Protein AF-A0A2D6X6E4-F1 (afdb_monomer)

Radius of gyration: 26.8 Å; Cα contacts (8 Å, |Δi|>4): 78; chains: 1; bounding box: 65×18×73 Å

Nearest PDB structures (foldseek):
  7n6g-assembly1_3I  TM=7.841E-01  e=9.456E-01  Chlamydomonas reinhardtii
  8i7o-assembly1_B8  TM=6.476E-01  e=1.002E+00  Mus musculus
  3ja6-assembly1_I  TM=7.379E-01  e=6.339E+00  Escherichia coli
  4mh6-assembly1_A  TM=4.428E-01  e=1.416E+00  Vibrio parahaemolyticus RIMD 2210633
  3zx6-assembly1_A  TM=4.070E-01  e=3.997E+00  Archaeoglobus fulgidus DSM 4304

Sequence (126 aa):
MFNKWRKRRHFKQSHFNVTRKLWDLEFLRSKHRSMREGIRVEYDRLKERVDAAQLRLEAENKKDKQDKKVIENLDNLVKRHGDDLTQMEKQMKSIDETIQAKEGIDEKMEGLRTVLELIKEHIKKL

pLDDT: mean 91.33, std 6.42, range [53.44, 97.62]

Structure (mmCIF, N/CA/C/O backbone):
data_AF-A0A2D6X6E4-F1
#
_entry.id   AF-A0A2D6X6E4-F1
#
loop_
_atom_site.group_PDB
_atom_site.id
_atom_site.type_symbol
_atom_site.label_atom_id
_atom_site.label_alt_id
_atom_site.label_comp_id
_atom_site.label_asym_id
_atom_site.label_entity_id
_atom_site.label_seq_id
_atom_site.pdbx_PDB_ins_code
_atom_site.Cartn_x
_atom_site.Cartn_y
_atom_site.Cartn_z
_atom_site.occupancy
_atom_site.B_iso_or_equiv
_atom_site.auth_seq_id
_atom_site.auth_comp_id
_atom_site.auth_asym_id
_atom_site.auth_atom_id
_atom_site.pdbx_PDB_model_num
ATOM 1 N N . MET A 1 1 ? 36.436 2.051 -35.964 1.00 53.44 1 MET A N 1
ATOM 2 C CA . MET A 1 1 ? 35.009 2.455 -36.012 1.00 53.44 1 MET A CA 1
ATOM 3 C C . MET A 1 1 ? 34.126 1.239 -35.759 1.00 53.44 1 MET A C 1
ATOM 5 O O . MET A 1 1 ? 34.281 0.244 -36.454 1.00 53.44 1 MET A O 1
ATOM 9 N N . PHE A 1 2 ? 33.210 1.278 -34.787 1.00 58.47 2 PHE A N 1
ATOM 10 C CA . PHE A 1 2 ? 32.206 0.213 -34.657 1.00 58.47 2 PHE A CA 1
ATOM 11 C C . PHE A 1 2 ? 31.306 0.187 -35.899 1.00 58.47 2 PHE A C 1
ATOM 13 O O . PHE A 1 2 ? 30.707 1.206 -36.242 1.00 58.47 2 PHE A O 1
ATOM 20 N N . ASN A 1 3 ? 31.205 -0.979 -36.542 1.00 82.06 3 ASN A N 1
ATOM 21 C CA . ASN A 1 3 ? 30.343 -1.211 -37.700 1.00 82.06 3 ASN A CA 1
ATOM 22 C C . ASN A 1 3 ? 28.882 -0.853 -37.342 1.00 82.06 3 ASN A C 1
ATOM 24 O O . ASN A 1 3 ? 28.386 -1.302 -36.302 1.00 82.06 3 ASN A O 1
ATOM 28 N N . LYS A 1 4 ? 28.203 -0.032 -38.162 1.00 82.75 4 LYS A N 1
ATOM 29 C CA . LYS A 1 4 ? 26.847 0.506 -37.899 1.00 82.75 4 LYS A CA 1
ATOM 30 C C . LYS A 1 4 ? 25.859 -0.585 -37.472 1.00 82.75 4 LYS A C 1
ATOM 32 O O . LYS A 1 4 ? 25.078 -0.393 -36.541 1.00 82.75 4 LYS A O 1
ATOM 37 N N . TRP A 1 5 ? 25.971 -1.770 -38.072 1.00 85.12 5 TRP A N 1
ATOM 38 C CA . TRP A 1 5 ? 25.162 -2.939 -37.727 1.00 85.12 5 TRP A CA 1
ATOM 39 C C . TRP A 1 5 ? 25.328 -3.391 -36.266 1.00 85.12 5 TRP A C 1
ATOM 41 O O . TRP A 1 5 ? 24.338 -3.650 -35.581 1.00 85.12 5 TRP A O 1
ATOM 51 N N . ARG A 1 6 ? 26.567 -3.423 -35.749 1.00 86.94 6 ARG A N 1
ATOM 52 C CA . ARG A 1 6 ? 26.843 -3.788 -34.348 1.00 86.94 6 ARG A CA 1
ATOM 53 C C . ARG A 1 6 ? 26.237 -2.770 -33.379 1.00 86.94 6 ARG A C 1
ATOM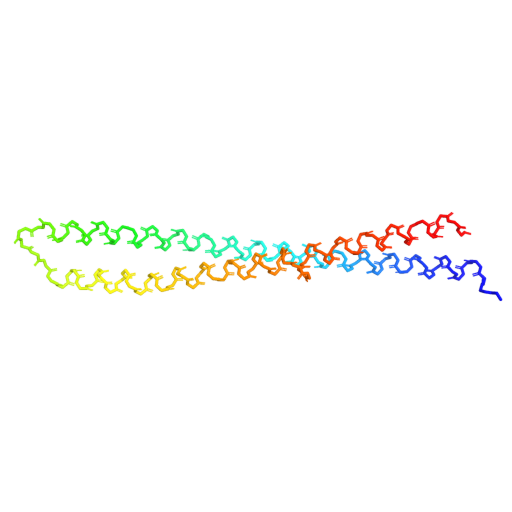 55 O O . ARG A 1 6 ? 25.639 -3.177 -32.387 1.00 86.94 6 ARG A O 1
ATOM 62 N N . LYS A 1 7 ? 26.326 -1.469 -33.692 1.00 87.00 7 LYS A N 1
ATOM 63 C CA . LYS A 1 7 ? 25.697 -0.404 -32.887 1.00 87.00 7 LYS A CA 1
ATOM 64 C C . LYS A 1 7 ? 24.178 -0.558 -32.856 1.00 87.00 7 LYS A C 1
ATOM 66 O O . LYS A 1 7 ? 23.587 -0.587 -31.781 1.00 87.00 7 LYS A O 1
ATOM 71 N N . ARG A 1 8 ? 23.547 -0.741 -34.019 1.00 87.88 8 ARG A N 1
ATOM 72 C CA . ARG A 1 8 ? 22.094 -0.933 -34.117 1.00 87.88 8 ARG A CA 1
ATOM 73 C C . ARG A 1 8 ? 21.623 -2.173 -33.353 1.00 87.88 8 ARG A C 1
ATOM 75 O O . ARG A 1 8 ? 20.619 -2.104 -32.651 1.00 87.88 8 ARG A O 1
ATOM 82 N N . ARG A 1 9 ? 22.357 -3.290 -33.440 1.00 91.00 9 ARG A N 1
ATOM 83 C CA . ARG A 1 9 ? 22.072 -4.507 -32.661 1.00 91.00 9 ARG A CA 1
ATOM 84 C C . ARG A 1 9 ? 22.165 -4.254 -31.155 1.00 91.00 9 ARG A C 1
ATOM 86 O O . ARG A 1 9 ? 21.263 -4.667 -30.433 1.00 91.00 9 ARG A O 1
ATOM 93 N N . HIS A 1 10 ? 23.207 -3.559 -30.697 1.00 91.31 10 HIS A N 1
ATOM 94 C CA . HIS A 1 10 ? 23.368 -3.205 -29.286 1.00 91.31 10 HIS A CA 1
ATOM 95 C C . HIS A 1 10 ? 22.182 -2.377 -28.771 1.00 91.31 10 HIS A C 1
ATOM 97 O O . HIS A 1 10 ? 21.553 -2.769 -27.796 1.00 91.31 10 HIS A O 1
ATOM 103 N N . PHE A 1 11 ? 21.799 -1.302 -29.468 1.00 91.19 11 PHE A N 1
ATOM 104 C CA . PHE A 1 11 ? 20.666 -0.474 -29.042 1.00 91.19 11 PHE A CA 1
ATOM 105 C C . PHE A 1 11 ? 19.325 -1.216 -29.077 1.00 91.19 11 PHE A C 1
ATOM 107 O O . PHE A 1 11 ? 18.507 -1.017 -28.184 1.00 91.19 11 PHE A O 1
ATOM 114 N N . LYS A 1 12 ? 19.099 -2.111 -30.050 1.00 92.00 12 LYS A N 1
ATOM 115 C CA . LYS A 1 12 ? 17.912 -2.984 -30.051 1.00 92.00 12 LYS A CA 1
ATOM 116 C C . LYS A 1 12 ? 17.874 -3.899 -28.824 1.00 92.00 12 LYS A C 1
ATOM 118 O O . LYS A 1 12 ? 16.818 -4.042 -28.214 1.00 92.00 12 LYS A O 1
ATOM 123 N N . GLN A 1 13 ? 19.012 -4.482 -28.441 1.00 93.88 13 GLN A N 1
ATOM 124 C CA . GLN A 1 13 ? 19.104 -5.289 -27.223 1.00 93.88 13 GLN A CA 1
ATOM 125 C C . GLN A 1 13 ? 18.833 -4.442 -25.975 1.00 93.88 13 GLN A C 1
ATOM 127 O O . GLN A 1 13 ? 18.063 -4.853 -25.111 1.00 93.88 13 GLN A O 1
ATOM 132 N N . SER A 1 14 ? 19.414 -3.244 -25.893 1.00 93.06 14 SER A N 1
ATOM 133 C CA . SER A 1 14 ? 19.176 -2.315 -24.785 1.00 93.06 14 SER A CA 1
ATOM 134 C C . SER A 1 14 ? 17.706 -1.899 -24.696 1.00 93.06 14 SER A C 1
ATOM 136 O O . SER A 1 14 ? 17.146 -1.920 -23.605 1.00 93.06 14 SER A O 1
ATOM 138 N N . HIS A 1 15 ? 17.047 -1.617 -25.826 1.00 94.56 15 HIS A N 1
ATOM 139 C CA . HIS A 1 15 ? 15.608 -1.339 -25.876 1.00 94.56 15 HIS A CA 1
ATOM 140 C C . HIS A 1 15 ? 14.796 -2.499 -25.292 1.00 94.56 15 HIS A C 1
ATOM 142 O O . HIS A 1 15 ? 13.934 -2.284 -24.442 1.00 94.56 15 HIS A O 1
ATOM 148 N N . PHE A 1 16 ? 15.075 -3.731 -25.726 1.00 94.56 16 PHE A N 1
ATOM 149 C CA . PHE A 1 16 ? 14.396 -4.922 -25.214 1.00 94.56 16 PHE A CA 1
ATOM 150 C C . PHE A 1 16 ? 14.608 -5.093 -23.703 1.00 94.56 16 PHE A C 1
ATOM 152 O O . PHE A 1 16 ? 13.647 -5.296 -22.965 1.00 94.56 16 PHE A O 1
ATOM 159 N N . ASN A 1 17 ? 15.843 -4.922 -23.226 1.00 94.81 17 ASN A N 1
ATOM 160 C CA . ASN A 1 17 ? 16.170 -5.025 -21.804 1.00 94.81 17 ASN A CA 1
ATOM 161 C C . ASN A 1 17 ? 15.441 -3.965 -20.958 1.00 94.81 17 ASN A C 1
ATOM 163 O O . ASN A 1 17 ? 14.933 -4.285 -19.887 1.00 94.81 17 ASN A O 1
ATOM 167 N N . VAL A 1 18 ? 15.376 -2.715 -21.429 1.00 94.94 18 VAL A N 1
ATOM 168 C CA . VAL A 1 18 ? 14.656 -1.627 -20.742 1.00 94.94 18 VAL A CA 1
ATOM 169 C C . VAL A 1 18 ? 13.149 -1.881 -20.746 1.00 94.94 18 VAL A C 1
ATOM 171 O O . VAL A 1 18 ? 12.510 -1.722 -19.713 1.00 94.94 18 VAL A O 1
ATOM 174 N N . THR A 1 19 ? 12.596 -2.350 -21.868 1.00 94.50 19 THR A N 1
ATOM 175 C CA . THR A 1 19 ? 11.173 -2.723 -21.976 1.00 94.50 19 THR A CA 1
ATOM 176 C C . THR A 1 19 ? 10.813 -3.805 -20.958 1.00 94.50 19 THR A C 1
ATOM 178 O O . THR A 1 19 ? 9.828 -3.672 -20.243 1.00 94.50 19 THR A O 1
ATOM 181 N N . ARG A 1 20 ? 11.644 -4.848 -20.836 1.00 96.31 20 ARG A N 1
ATOM 182 C CA . ARG A 1 20 ? 11.425 -5.923 -19.863 1.00 96.31 20 ARG A CA 1
ATOM 183 C C . ARG A 1 20 ? 11.427 -5.404 -18.424 1.00 96.31 20 ARG A C 1
ATOM 185 O O . ARG A 1 20 ? 10.526 -5.737 -17.668 1.00 96.31 20 ARG A O 1
ATOM 192 N N . LYS A 1 21 ? 12.384 -4.539 -18.070 1.00 95.38 21 LYS A N 1
ATOM 193 C CA . LYS A 1 21 ? 12.417 -3.901 -16.743 1.00 95.38 21 LYS A CA 1
ATOM 194 C C . LYS A 1 21 ? 11.167 -3.064 -16.467 1.00 95.38 21 LYS A C 1
ATOM 196 O O . LYS A 1 21 ? 10.691 -3.052 -15.338 1.00 95.38 21 LYS A O 1
ATOM 201 N N . LEU A 1 22 ? 10.640 -2.371 -17.480 1.00 95.38 22 LEU A N 1
ATOM 202 C CA . LEU A 1 22 ? 9.393 -1.618 -17.352 1.00 95.38 22 LEU A CA 1
ATOM 203 C C . LEU A 1 22 ? 8.221 -2.554 -17.021 1.00 95.38 22 LEU A C 1
ATOM 205 O O . LEU A 1 22 ? 7.475 -2.269 -16.092 1.00 95.38 22 LEU A O 1
ATOM 209 N N . TRP A 1 23 ? 8.104 -3.687 -17.719 1.00 96.56 23 TRP A N 1
ATOM 210 C CA . TRP A 1 23 ? 7.072 -4.692 -17.440 1.00 96.56 23 TRP A CA 1
ATOM 211 C C . TRP A 1 23 ? 7.192 -5.288 -16.038 1.00 96.56 23 TRP A C 1
ATOM 213 O O . TRP A 1 23 ? 6.182 -5.445 -15.354 1.00 96.56 23 TRP A O 1
ATOM 223 N N . ASP A 1 24 ? 8.414 -5.580 -15.586 1.00 95.62 24 ASP A N 1
ATOM 224 C CA . ASP A 1 24 ? 8.652 -6.091 -14.233 1.00 95.62 24 ASP A CA 1
ATOM 225 C C . ASP A 1 24 ? 8.172 -5.079 -13.171 1.00 95.62 24 ASP A C 1
ATOM 227 O O . ASP A 1 24 ? 7.515 -5.457 -12.199 1.00 95.62 24 ASP A O 1
ATOM 231 N N . LEU A 1 25 ? 8.432 -3.781 -13.377 1.00 95.44 25 LEU A N 1
ATOM 232 C CA . LEU A 1 25 ? 7.948 -2.716 -12.492 1.00 95.44 25 LEU A CA 1
ATOM 233 C C . LEU A 1 25 ? 6.427 -2.526 -12.564 1.00 95.44 25 LEU A C 1
ATOM 235 O O . LEU A 1 25 ? 5.792 -2.343 -11.527 1.00 95.44 25 LEU A O 1
ATOM 239 N N . GLU A 1 26 ? 5.824 -2.603 -13.751 1.00 94.94 26 GLU A N 1
A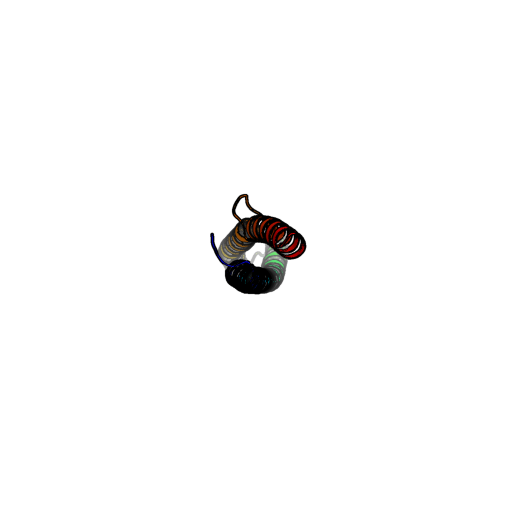TOM 240 C CA . GLU A 1 26 ? 4.366 -2.536 -13.923 1.00 94.94 26 GLU A CA 1
ATOM 241 C C . GLU A 1 26 ? 3.663 -3.681 -13.188 1.00 94.94 26 GLU A C 1
ATOM 243 O O . GLU A 1 26 ? 2.670 -3.465 -12.484 1.00 94.94 26 GLU A O 1
ATOM 248 N N . PHE A 1 27 ? 4.213 -4.891 -13.291 1.00 95.56 27 PHE A N 1
ATOM 249 C CA . PHE A 1 27 ? 3.737 -6.047 -12.546 1.00 95.56 27 PHE A CA 1
ATOM 250 C C . PHE A 1 27 ? 3.877 -5.839 -11.035 1.00 95.56 27 PHE A C 1
ATOM 252 O O . PHE A 1 27 ? 2.911 -6.048 -10.297 1.00 95.56 27 PHE A O 1
ATOM 259 N N . LEU A 1 28 ? 5.041 -5.377 -10.569 1.00 94.19 28 LEU A N 1
ATOM 260 C CA . LEU A 1 28 ? 5.286 -5.107 -9.152 1.00 94.19 28 LEU A CA 1
ATOM 261 C C . LEU A 1 28 ? 4.300 -4.062 -8.603 1.00 94.19 28 LEU A C 1
ATOM 263 O O . LEU A 1 28 ? 3.670 -4.285 -7.568 1.00 94.19 28 LEU A O 1
ATOM 267 N N . ARG A 1 29 ? 4.086 -2.962 -9.335 1.00 95.62 29 ARG A N 1
ATOM 268 C CA . ARG A 1 29 ? 3.096 -1.924 -9.011 1.00 95.62 29 ARG A CA 1
ATOM 269 C C . ARG A 1 29 ? 1.691 -2.506 -8.884 1.00 95.62 29 ARG A C 1
ATOM 271 O O . ARG A 1 29 ? 0.977 -2.202 -7.930 1.00 95.62 29 ARG A O 1
ATOM 278 N N . SER A 1 30 ? 1.291 -3.343 -9.841 1.00 95.38 30 SER A N 1
ATOM 279 C CA . SER A 1 30 ? -0.013 -4.012 -9.833 1.00 95.38 30 SER A CA 1
ATOM 280 C C . SER A 1 30 ? -0.175 -4.916 -8.607 1.00 95.38 30 SER A C 1
ATOM 282 O O . SER A 1 30 ? -1.202 -4.855 -7.929 1.00 95.38 30 SER A O 1
ATOM 284 N N . LYS A 1 31 ? 0.860 -5.689 -8.257 1.00 95.31 31 LYS A N 1
ATOM 285 C CA . LYS A 1 31 ? 0.859 -6.540 -7.061 1.00 95.31 31 LYS A CA 1
ATOM 286 C C . LYS A 1 31 ? 0.739 -5.735 -5.775 1.00 95.31 31 LYS A C 1
ATOM 288 O O . LYS A 1 31 ? -0.111 -6.069 -4.956 1.00 95.31 31 LYS A O 1
ATOM 293 N N . HIS A 1 32 ? 1.492 -4.648 -5.629 1.00 94.38 32 HIS A N 1
ATOM 294 C CA . HIS A 1 32 ? 1.363 -3.772 -4.465 1.00 94.38 32 HIS A CA 1
ATOM 295 C C . HIS A 1 32 ? -0.039 -3.169 -4.341 1.00 94.38 32 HIS A C 1
ATOM 297 O O . HIS A 1 32 ? -0.618 -3.203 -3.259 1.00 94.38 32 HIS A O 1
ATOM 303 N N . ARG A 1 33 ? -0.641 -2.701 -5.443 1.00 94.38 33 ARG A N 1
ATOM 304 C CA . ARG A 1 33 ? -2.033 -2.215 -5.435 1.00 94.38 33 ARG A CA 1
ATOM 305 C C . ARG A 1 33 ? -3.025 -3.298 -5.022 1.00 94.38 33 ARG A C 1
ATOM 307 O O . ARG A 1 33 ? -3.910 -3.031 -4.220 1.00 94.38 33 ARG A O 1
ATOM 314 N N . SER A 1 34 ? -2.857 -4.517 -5.528 1.00 95.38 34 SER A N 1
ATOM 315 C CA . SER A 1 34 ? -3.697 -5.652 -5.138 1.00 95.38 34 SER A CA 1
ATOM 316 C C . SER A 1 34 ? -3.542 -6.003 -3.656 1.00 95.38 34 SER A C 1
ATOM 318 O O . 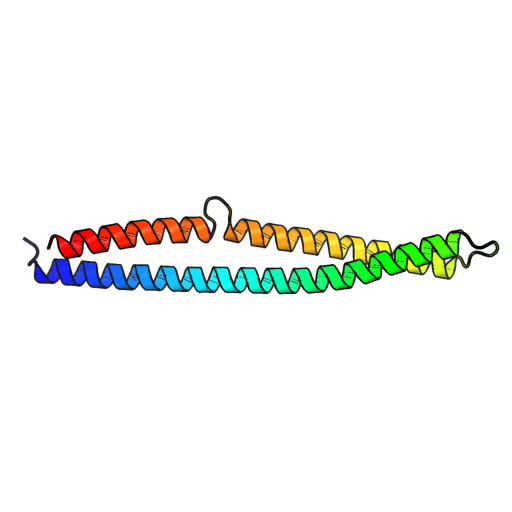SER A 1 34 ? -4.536 -6.31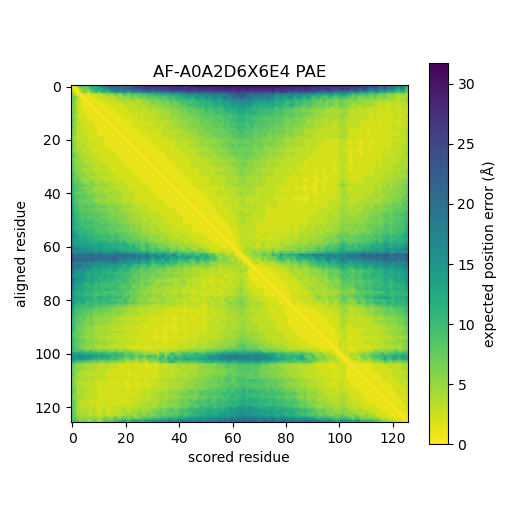1 -3.008 1.00 95.38 34 SER A O 1
ATOM 320 N N . MET A 1 35 ? -2.323 -5.94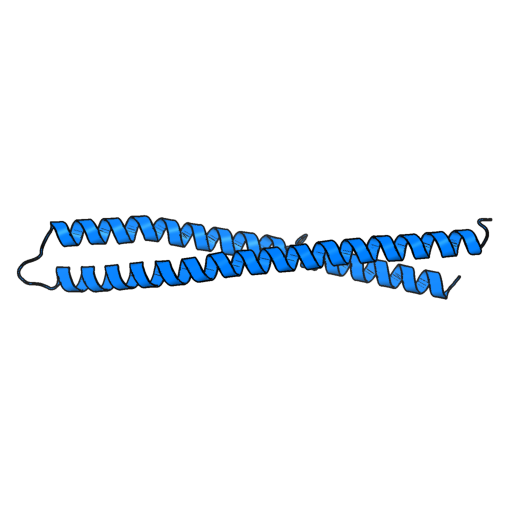9 -3.111 1.00 95.31 35 MET A N 1
ATOM 321 C CA . MET A 1 35 ? -2.075 -6.171 -1.682 1.00 95.31 35 MET A CA 1
ATOM 322 C C . MET A 1 35 ? -2.719 -5.079 -0.830 1.00 95.31 35 MET A C 1
ATOM 324 O O . MET A 1 35 ? -3.398 -5.390 0.144 1.00 95.31 35 MET A O 1
ATOM 328 N N . ARG A 1 36 ? -2.554 -3.812 -1.225 1.00 96.62 36 ARG A N 1
ATOM 329 C CA . ARG A 1 36 ? -3.195 -2.669 -0.569 1.00 96.62 36 ARG A CA 1
ATOM 330 C C . ARG A 1 36 ? -4.710 -2.831 -0.533 1.00 96.62 36 ARG A C 1
ATOM 332 O O . ARG A 1 36 ? -5.313 -2.593 0.503 1.00 96.62 36 ARG A O 1
ATOM 339 N N . GLU A 1 37 ? -5.312 -3.248 -1.643 1.00 96.88 37 GLU A N 1
ATOM 340 C CA . GLU A 1 37 ? -6.756 -3.473 -1.720 1.00 96.88 37 GLU A CA 1
ATOM 341 C C . GLU A 1 37 ? -7.210 -4.621 -0.812 1.00 96.88 37 GLU A C 1
ATOM 343 O O . GLU A 1 37 ? -8.219 -4.492 -0.128 1.00 96.88 37 GLU A O 1
ATOM 348 N N . GLY A 1 38 ? -6.432 -5.704 -0.724 1.00 96.62 38 GLY A N 1
ATOM 349 C CA . GLY A 1 38 ? -6.688 -6.775 0.241 1.00 96.62 38 GLY A CA 1
ATOM 350 C C . GLY A 1 38 ? -6.684 -6.275 1.689 1.00 96.62 38 GLY A C 1
ATOM 351 O O . GLY A 1 38 ? -7.606 -6.577 2.442 1.00 96.62 38 GLY A O 1
ATOM 352 N N . ILE A 1 39 ? -5.694 -5.453 2.059 1.00 96.00 39 ILE A N 1
ATOM 353 C CA . ILE A 1 39 ? -5.620 -4.840 3.396 1.00 96.00 39 ILE A CA 1
ATOM 354 C C . ILE A 1 39 ? -6.792 -3.881 3.620 1.00 96.00 39 ILE A C 1
ATOM 356 O O . ILE A 1 39 ? -7.385 -3.902 4.691 1.00 96.00 39 ILE A O 1
ATOM 360 N N . ARG A 1 40 ? -7.164 -3.076 2.616 1.00 97.56 40 ARG A N 1
ATOM 361 C CA . ARG A 1 40 ? -8.295 -2.141 2.695 1.00 97.56 40 ARG A CA 1
ATOM 362 C C . ARG A 1 40 ? -9.603 -2.867 2.997 1.00 97.56 40 ARG A C 1
ATOM 364 O O . ARG A 1 40 ? -10.333 -2.453 3.886 1.00 97.56 40 ARG A O 1
ATOM 371 N N . VAL A 1 41 ? -9.884 -3.958 2.287 1.00 97.62 41 VAL A N 1
ATOM 372 C CA . VAL A 1 41 ? -11.109 -4.744 2.493 1.00 97.62 41 VAL A CA 1
ATOM 373 C C . VAL A 1 41 ? -11.157 -5.346 3.899 1.00 97.62 41 VAL A C 1
ATOM 375 O O . VAL A 1 41 ? -12.208 -5.322 4.535 1.00 97.62 41 VAL A O 1
ATOM 378 N N . GLU A 1 42 ? -10.040 -5.873 4.404 1.00 95.50 42 GLU A N 1
ATOM 379 C CA . GLU A 1 42 ? -9.974 -6.391 5.777 1.00 95.50 42 GLU A CA 1
ATOM 380 C C . GLU A 1 42 ? -10.081 -5.276 6.826 1.00 95.50 42 GLU A C 1
ATOM 382 O O . GLU A 1 42 ? -10.791 -5.443 7.817 1.00 95.50 42 GLU A O 1
ATOM 387 N N . TYR A 1 43 ? -9.459 -4.120 6.581 1.00 96.56 43 TYR A N 1
ATOM 388 C CA . TYR A 1 43 ? -9.599 -2.927 7.416 1.00 96.56 43 TYR A CA 1
ATOM 389 C C . TYR A 1 43 ? -11.062 -2.485 7.503 1.00 96.56 43 TYR A C 1
ATOM 391 O O . TYR A 1 43 ? -11.566 -2.305 8.607 1.00 96.56 43 TYR A O 1
ATOM 399 N N . ASP A 1 44 ? -11.763 -2.369 6.371 1.00 95.88 44 ASP A N 1
ATOM 400 C CA . ASP A 1 44 ? -13.170 -1.954 6.333 1.00 95.88 44 ASP A CA 1
ATOM 401 C C . ASP A 1 44 ? -14.047 -2.928 7.137 1.00 95.88 44 ASP A C 1
ATOM 403 O O . ASP A 1 44 ? -14.812 -2.514 8.007 1.00 95.88 44 ASP A O 1
ATOM 407 N N . ARG A 1 45 ? -13.864 -4.241 6.931 1.00 95.38 45 ARG A N 1
ATOM 408 C CA . ARG A 1 45 ? -14.578 -5.289 7.683 1.00 95.38 45 ARG A CA 1
ATOM 409 C C . ARG A 1 45 ? -14.320 -5.214 9.182 1.00 95.38 45 ARG A C 1
ATOM 411 O O . ARG A 1 45 ? -15.231 -5.427 9.983 1.00 95.38 45 ARG A O 1
ATOM 418 N N . LEU A 1 46 ? -13.070 -4.992 9.579 1.00 94.56 46 LEU A N 1
ATOM 419 C CA . LEU A 1 46 ? -12.700 -4.919 10.986 1.00 94.56 46 LEU A CA 1
ATOM 420 C C . LEU A 1 46 ? -13.234 -3.636 11.627 1.00 94.56 46 LEU A C 1
ATOM 422 O O . LEU A 1 46 ? -13.742 -3.680 12.746 1.00 94.56 46 LEU A O 1
ATOM 426 N N . LYS A 1 47 ? -13.183 -2.522 10.898 1.00 95.25 47 LYS A N 1
ATOM 427 C CA . LYS A 1 47 ? -13.699 -1.228 11.331 1.00 95.25 47 LYS A CA 1
ATOM 428 C C . LYS A 1 47 ? -15.197 -1.281 11.582 1.00 95.25 47 LYS A C 1
ATOM 430 O O . LYS A 1 47 ? -15.625 -0.907 12.664 1.00 95.25 47 LYS A O 1
ATOM 435 N N . GLU A 1 48 ? -15.968 -1.874 10.673 1.00 95.06 48 GLU A N 1
ATOM 436 C CA . GLU A 1 48 ? -17.406 -2.096 10.875 1.00 95.06 48 GLU A CA 1
ATOM 437 C C . GLU A 1 48 ? -17.702 -2.878 12.166 1.00 95.06 48 GLU A C 1
ATOM 439 O O . GLU A 1 48 ? -18.642 -2.559 12.896 1.00 95.06 48 GLU A O 1
ATOM 444 N N . ARG A 1 49 ? -16.886 -3.892 12.491 1.00 92.50 49 ARG A N 1
ATOM 445 C CA . ARG A 1 49 ? -17.033 -4.662 13.739 1.00 92.50 49 ARG A CA 1
ATOM 446 C C . ARG A 1 49 ? -16.704 -3.833 14.975 1.00 92.50 49 ARG A C 1
ATOM 448 O O . ARG A 1 49 ? -17.400 -3.964 15.981 1.00 92.50 49 ARG A O 1
ATOM 455 N N . VAL A 1 50 ? -15.650 -3.021 14.914 1.00 93.56 50 VAL A N 1
ATOM 456 C CA . VAL A 1 50 ? -15.254 -2.127 16.010 1.00 93.56 50 VAL A CA 1
ATOM 457 C C . VAL A 1 50 ? -16.320 -1.063 16.237 1.00 93.56 50 VAL A C 1
ATOM 459 O O . VAL A 1 50 ? -16.753 -0.893 17.373 1.00 93.56 50 VAL A O 1
ATOM 462 N N . ASP A 1 51 ? -16.811 -0.429 15.176 1.00 94.00 51 ASP A N 1
ATOM 463 C CA . ASP A 1 51 ? -17.859 0.590 15.240 1.00 94.00 51 ASP A CA 1
ATOM 464 C C . ASP A 1 51 ? -19.153 -0.004 15.826 1.00 94.00 51 ASP A C 1
ATOM 466 O O . ASP A 1 51 ? -19.759 0.562 16.737 1.00 94.00 51 ASP A O 1
ATOM 470 N N . ALA A 1 52 ? -19.545 -1.210 15.396 1.00 93.62 52 ALA A N 1
ATOM 471 C CA . ALA A 1 52 ? -20.688 -1.919 15.972 1.00 93.62 52 ALA A CA 1
ATOM 472 C C . ALA A 1 52 ? -20.487 -2.264 17.460 1.00 93.62 52 ALA A C 1
ATOM 474 O O . ALA A 1 52 ? -21.425 -2.165 18.258 1.00 93.62 52 ALA A O 1
ATOM 475 N N . ALA A 1 53 ? -19.275 -2.663 17.857 1.00 92.06 53 ALA A N 1
ATOM 476 C CA . ALA A 1 53 ? -18.944 -2.937 19.253 1.00 92.06 53 ALA A CA 1
ATOM 477 C C . ALA A 1 53 ? -18.965 -1.662 20.110 1.00 92.06 53 ALA A C 1
ATOM 479 O O . ALA A 1 53 ? -19.481 -1.704 21.227 1.00 92.06 53 ALA A O 1
ATOM 480 N N . GLN A 1 54 ? -18.481 -0.536 19.581 1.00 93.12 54 GLN A N 1
ATOM 481 C CA . GLN A 1 54 ? -18.546 0.775 20.230 1.00 93.12 54 GLN A CA 1
ATOM 482 C C . GLN A 1 54 ? -19.994 1.228 20.426 1.00 93.12 54 GLN A C 1
ATOM 484 O O . GLN A 1 54 ? -20.378 1.550 21.547 1.00 93.12 54 GLN A O 1
ATOM 489 N N . LEU A 1 55 ? -20.834 1.145 19.389 1.00 94.06 55 LEU A N 1
ATOM 490 C CA . LEU A 1 55 ? -22.263 1.462 19.493 1.00 94.06 55 LEU A CA 1
ATOM 491 C C . LEU A 1 55 ? -22.965 0.599 20.549 1.00 94.06 55 LEU A C 1
ATOM 493 O O . LEU A 1 55 ? -23.783 1.090 21.330 1.00 94.06 55 LEU A O 1
ATOM 497 N N . ARG A 1 56 ? -22.632 -0.695 20.611 1.00 92.31 56 ARG A N 1
ATOM 498 C CA . ARG A 1 56 ? -23.179 -1.601 21.627 1.00 92.31 56 ARG A CA 1
ATOM 499 C C . ARG A 1 56 ? -22.684 -1.255 23.030 1.00 92.31 56 ARG A C 1
ATOM 501 O O . ARG A 1 56 ? -23.469 -1.333 23.971 1.00 92.31 56 ARG A O 1
ATOM 508 N N . LEU A 1 57 ? -21.420 -0.867 23.174 1.00 91.50 57 LEU A N 1
ATOM 509 C CA . LEU A 1 57 ? -20.837 -0.440 24.444 1.00 91.50 57 LEU A CA 1
ATOM 510 C C . LEU A 1 57 ? -21.494 0.853 24.945 1.00 91.50 57 LEU A C 1
ATOM 512 O O . LEU A 1 57 ? -21.868 0.937 26.113 1.00 91.50 57 LEU A O 1
ATOM 516 N N . GLU A 1 58 ? -21.730 1.824 24.065 1.00 91.50 58 GLU A N 1
ATOM 517 C CA . GLU A 1 58 ? -22.493 3.034 24.388 1.00 91.50 58 GLU A CA 1
ATOM 518 C C . GLU A 1 58 ? -23.931 2.719 24.811 1.00 91.50 58 GLU A C 1
ATOM 520 O O . GLU A 1 58 ? -24.440 3.312 25.764 1.00 91.50 58 GLU A O 1
ATOM 525 N N . ALA A 1 59 ? -24.591 1.784 24.123 1.00 91.38 59 ALA A N 1
ATOM 526 C CA . ALA A 1 59 ? -25.937 1.350 24.475 1.00 91.38 59 ALA A CA 1
ATOM 527 C C . ALA A 1 59 ? -25.976 0.639 25.837 1.00 91.38 59 ALA A C 1
ATOM 529 O O . ALA A 1 59 ? -26.883 0.893 26.625 1.00 91.38 59 ALA A O 1
ATOM 530 N N . GLU A 1 60 ? -24.996 -0.218 26.141 1.00 89.19 60 GLU A N 1
ATOM 531 C CA . GLU A 1 60 ? -24.906 -0.928 27.423 1.00 89.19 60 GLU A CA 1
ATOM 532 C C . GLU A 1 60 ? -24.637 0.035 28.586 1.00 89.19 60 GLU A C 1
ATOM 534 O O . GLU A 1 60 ? -25.258 -0.083 29.640 1.00 89.19 60 GLU A O 1
ATOM 539 N N . ASN A 1 61 ? -23.790 1.044 28.369 1.00 87.25 61 ASN A N 1
ATOM 540 C CA . ASN A 1 61 ? -23.493 2.078 29.361 1.00 87.25 61 ASN A CA 1
ATOM 541 C C . ASN A 1 61 ? -24.706 2.959 29.703 1.00 87.25 61 ASN A C 1
ATOM 543 O O . ASN A 1 61 ? -24.775 3.493 30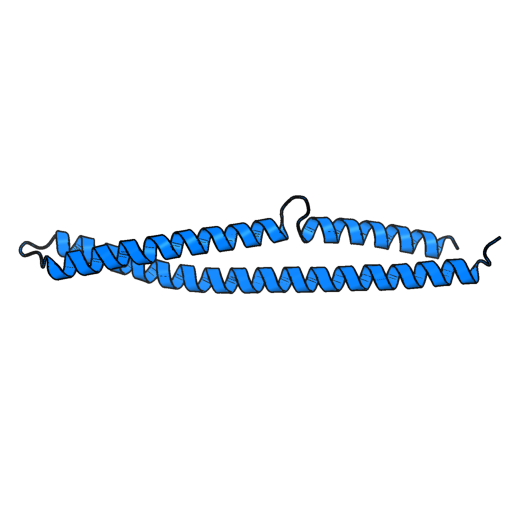.808 1.00 87.25 61 ASN A O 1
ATOM 547 N N . LYS A 1 62 ? -25.674 3.101 28.789 1.00 89.75 62 LYS A N 1
ATOM 548 C CA . LYS A 1 62 ? -26.906 3.882 29.004 1.00 89.75 62 LYS A CA 1
ATOM 549 C C . LYS A 1 62 ? -28.007 3.114 29.748 1.00 89.75 62 LYS A C 1
ATOM 551 O O . LYS A 1 62 ? -29.041 3.704 30.046 1.00 89.75 62 LYS A O 1
ATOM 556 N N . LYS A 1 63 ? -27.832 1.817 30.028 1.00 89.56 63 LYS A N 1
ATOM 557 C CA . LYS A 1 63 ? -28.829 1.012 30.752 1.00 89.56 63 LYS A CA 1
ATOM 558 C C . LYS A 1 63 ? -28.746 1.239 32.262 1.00 89.56 63 LYS A C 1
ATOM 560 O O . LYS A 1 63 ? -27.656 1.286 32.820 1.00 89.56 63 LYS A O 1
ATOM 565 N N .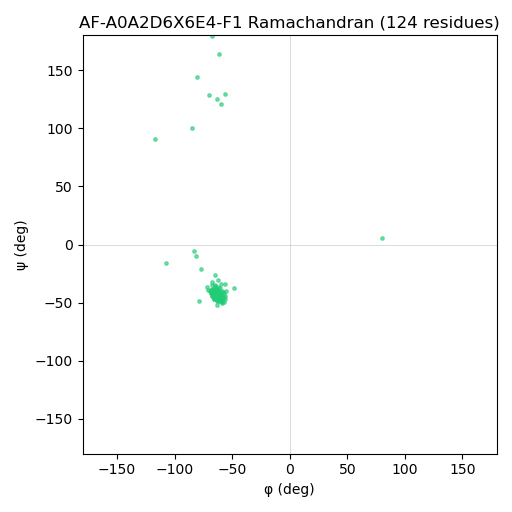 ASP A 1 64 ? -29.900 1.231 32.933 1.00 77.81 64 ASP A N 1
ATOM 566 C CA . ASP A 1 64 ? -29.998 1.352 34.401 1.00 77.81 64 ASP A CA 1
ATOM 567 C C . ASP A 1 64 ? -29.308 0.202 35.156 1.00 77.81 64 ASP A C 1
ATOM 569 O O . ASP A 1 64 ? -28.798 0.377 36.262 1.00 77.81 64 ASP A O 1
ATOM 573 N N . LYS A 1 65 ? -29.275 -0.996 34.557 1.00 83.62 65 LYS A N 1
ATOM 574 C CA . LYS A 1 65 ? -28.520 -2.155 35.049 1.00 83.62 65 LYS A CA 1
ATOM 575 C C . LYS A 1 65 ? -27.457 -2.537 34.031 1.00 83.62 65 LYS A C 1
ATOM 577 O O . LYS A 1 65 ? -27.712 -3.325 33.125 1.00 83.62 65 LYS A O 1
ATOM 582 N N . GLN A 1 66 ? -26.276 -1.963 34.202 1.00 86.50 66 GLN A N 1
ATOM 583 C CA . GLN A 1 66 ? -25.110 -2.262 33.383 1.00 86.50 66 GLN A CA 1
ATOM 584 C C . GLN A 1 66 ? -24.577 -3.669 33.675 1.00 86.50 66 GLN A C 1
ATOM 586 O O . GLN A 1 66 ? -24.286 -4.007 34.827 1.00 86.50 66 GLN A O 1
ATOM 591 N N . ASP A 1 67 ? -24.376 -4.470 32.631 1.00 88.12 67 ASP A N 1
ATOM 592 C CA . ASP A 1 67 ? -23.608 -5.707 32.741 1.00 88.12 67 ASP A CA 1
ATOM 593 C C . ASP A 1 67 ? -22.110 -5.403 32.584 1.00 88.12 67 ASP A C 1
ATOM 595 O O . ASP A 1 67 ? -21.586 -5.237 31.478 1.00 88.12 67 ASP A O 1
ATOM 599 N N . LYS A 1 68 ? -21.406 -5.340 33.720 1.00 88.62 68 LYS A N 1
ATOM 600 C CA . LYS A 1 68 ? -19.965 -5.042 33.773 1.00 88.62 68 LYS A CA 1
ATOM 601 C C . LYS A 1 68 ? -19.126 -6.007 32.934 1.00 88.62 68 LYS A C 1
ATOM 603 O O . LYS A 1 68 ? -18.138 -5.583 32.345 1.00 88.62 68 LYS A O 1
ATOM 608 N N . LYS A 1 69 ? -19.525 -7.281 32.841 1.00 90.00 69 LYS A N 1
ATOM 609 C CA . LYS A 1 69 ? -18.788 -8.295 32.076 1.00 90.00 69 LYS A CA 1
ATOM 610 C C . LYS A 1 69 ? -18.941 -8.065 30.575 1.00 90.00 69 LYS A C 1
ATOM 612 O O . LYS A 1 69 ? -17.996 -8.269 29.817 1.00 90.00 69 LYS A O 1
ATOM 617 N N . VAL A 1 70 ? -20.121 -7.629 30.135 1.00 86.94 70 VAL A N 1
ATOM 618 C CA . VAL A 1 70 ? -20.365 -7.259 28.732 1.00 86.94 70 VAL A CA 1
ATOM 619 C C . VAL A 1 70 ? -19.571 -6.010 28.362 1.00 86.94 70 VAL A C 1
ATOM 621 O O . VAL A 1 70 ? -18.922 -6.008 27.318 1.00 86.94 70 VAL A O 1
ATOM 624 N N . ILE A 1 71 ? -19.560 -4.992 29.225 1.00 89.31 71 ILE A N 1
ATOM 625 C CA . ILE A 1 71 ? -18.792 -3.758 29.005 1.00 89.31 71 ILE A CA 1
ATOM 626 C C . ILE A 1 71 ? -17.293 -4.058 28.905 1.00 89.31 71 ILE A C 1
ATOM 628 O O . ILE A 1 71 ? -16.660 -3.644 27.940 1.00 89.31 71 ILE A O 1
ATOM 632 N N . GLU A 1 72 ? -16.733 -4.826 29.842 1.00 91.44 72 GLU A N 1
ATOM 633 C CA . GLU A 1 72 ? -15.308 -5.184 29.841 1.00 91.44 72 GLU A CA 1
ATOM 634 C C . GLU A 1 72 ? -1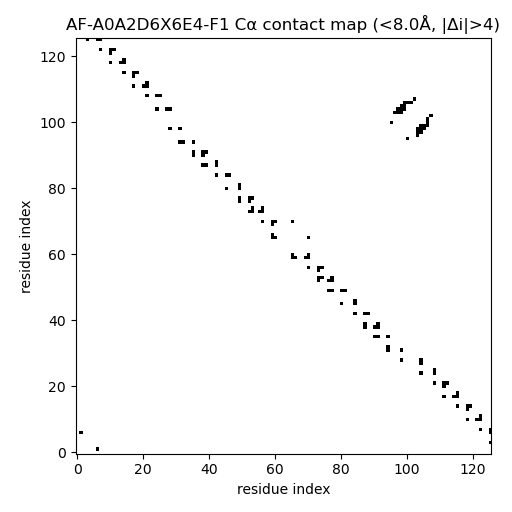4.914 -5.993 28.594 1.00 91.44 72 GLU A C 1
ATOM 636 O O . GLU A 1 72 ? -13.882 -5.735 27.974 1.00 91.44 72 GLU A O 1
ATOM 641 N N . ASN A 1 73 ? -15.755 -6.941 28.171 1.00 91.25 73 ASN A N 1
ATOM 642 C CA . ASN A 1 73 ? -15.513 -7.713 26.953 1.00 91.25 73 ASN A CA 1
ATOM 643 C C . ASN A 1 73 ? -15.539 -6.839 25.691 1.00 91.25 73 ASN A C 1
ATOM 645 O O . ASN A 1 73 ? -14.699 -7.019 24.809 1.00 91.25 73 ASN A O 1
ATOM 649 N N . LEU A 1 74 ? -16.493 -5.909 25.594 1.00 89.50 74 LEU A N 1
ATOM 650 C CA . LEU A 1 74 ? -16.601 -4.992 24.459 1.00 89.50 74 LEU A CA 1
ATOM 651 C C . LEU A 1 74 ? -15.442 -3.987 24.434 1.00 89.50 74 LEU A C 1
ATOM 653 O O . LEU A 1 74 ? -14.864 -3.772 23.374 1.00 89.50 74 LEU A O 1
ATOM 657 N N . ASP A 1 75 ? -15.047 -3.439 25.584 1.00 90.88 75 ASP A N 1
ATOM 658 C CA . ASP A 1 75 ? -13.910 -2.517 25.699 1.00 90.88 75 ASP A CA 1
ATOM 659 C C . ASP A 1 75 ? -12.592 -3.197 25.294 1.00 90.88 75 ASP A C 1
ATOM 661 O O . ASP A 1 75 ? -11.815 -2.663 24.501 1.00 90.88 75 ASP A O 1
ATOM 665 N N . ASN A 1 76 ? -12.373 -4.435 25.752 1.00 91.44 76 ASN A N 1
ATOM 666 C CA . ASN A 1 76 ? -11.216 -5.236 25.352 1.00 91.44 76 ASN A CA 1
ATOM 667 C C . ASN A 1 76 ? -11.201 -5.539 23.846 1.00 91.44 76 ASN A C 1
ATOM 669 O O . ASN A 1 76 ? -10.132 -5.534 23.232 1.00 91.44 76 ASN A O 1
ATOM 673 N N . LEU A 1 77 ? -12.365 -5.803 23.245 1.00 90.12 77 LEU A N 1
ATOM 674 C CA . LEU A 1 77 ? -12.492 -6.044 21.807 1.00 90.12 77 LEU A CA 1
ATOM 675 C C . LEU A 1 77 ? -12.158 -4.782 21.006 1.00 90.12 77 LEU A C 1
ATOM 677 O O . LEU A 1 77 ? -11.371 -4.854 20.063 1.00 90.12 77 LEU A O 1
ATOM 681 N N . VAL A 1 78 ? -12.707 -3.632 21.407 1.00 91.62 78 VAL A N 1
ATOM 682 C CA . VAL A 1 78 ? -12.447 -2.335 20.767 1.00 91.62 78 VAL A CA 1
ATOM 683 C C . VAL A 1 78 ? -10.967 -1.971 20.856 1.00 91.62 78 VAL A C 1
ATOM 685 O O . VAL A 1 78 ? -10.391 -1.561 19.854 1.00 91.62 78 VAL A O 1
ATOM 688 N N . LYS A 1 79 ? -10.324 -2.171 22.013 1.00 91.94 79 LYS A N 1
ATOM 689 C CA . LYS A 1 79 ? -8.887 -1.902 22.183 1.00 91.94 79 LYS A CA 1
ATOM 690 C C . LYS A 1 79 ? -8.022 -2.785 21.289 1.00 91.94 79 LYS A C 1
ATOM 692 O O . LYS A 1 79 ? -7.216 -2.264 20.526 1.00 91.94 79 LYS A O 1
ATOM 697 N N . ARG A 1 80 ? -8.222 -4.109 21.335 1.00 89.75 80 ARG A N 1
ATOM 698 C CA . ARG A 1 80 ? -7.422 -5.062 20.543 1.00 89.75 80 ARG A CA 1
ATOM 699 C C . ARG A 1 80 ? -7.533 -4.794 19.046 1.00 89.75 80 ARG A C 1
ATOM 701 O O . ARG A 1 80 ? -6.522 -4.692 18.365 1.00 89.75 80 ARG A O 1
ATOM 708 N N . HIS A 1 81 ? -8.754 -4.642 18.547 1.00 90.94 81 HIS A N 1
ATOM 709 C CA . HIS A 1 81 ? -8.963 -4.401 17.124 1.00 90.94 81 HIS A CA 1
ATOM 710 C C . HIS A 1 81 ? -8.662 -2.959 16.707 1.00 90.94 81 HIS A C 1
ATOM 712 O O . HIS A 1 81 ? -8.363 -2.722 15.541 1.00 90.94 81 HIS A O 1
ATOM 718 N N . GLY A 1 82 ? -8.668 -2.001 17.637 1.00 89.56 82 GLY A N 1
ATOM 719 C CA . GLY A 1 82 ? -8.160 -0.652 17.403 1.00 89.56 82 GLY A CA 1
ATOM 720 C C . GLY A 1 82 ? -6.672 -0.655 17.048 1.00 89.56 82 GLY A C 1
ATOM 721 O O . GLY A 1 82 ? -6.281 -0.046 16.052 1.00 89.56 82 GLY A O 1
ATOM 722 N N . ASP A 1 83 ? -5.856 -1.401 17.796 1.00 91.12 83 ASP A N 1
ATOM 723 C CA . ASP A 1 83 ? -4.427 -1.551 17.495 1.00 91.12 83 ASP A CA 1
ATOM 724 C C . ASP A 1 83 ? -4.214 -2.196 16.114 1.00 91.12 83 ASP A C 1
ATOM 726 O O . ASP A 1 83 ? -3.448 -1.666 15.301 1.00 91.12 83 ASP A O 1
ATOM 730 N N . ASP A 1 84 ? -4.964 -3.260 15.801 1.00 92.31 84 ASP A N 1
ATOM 731 C CA . ASP A 1 84 ? -4.936 -3.925 14.489 1.00 92.31 84 ASP A CA 1
ATOM 732 C C . ASP A 1 84 ? -5.272 -2.946 13.344 1.00 92.31 84 ASP A C 1
ATOM 734 O O . ASP A 1 84 ? -4.563 -2.898 12.333 1.00 92.31 84 ASP A O 1
ATOM 738 N N . LEU A 1 85 ? -6.311 -2.115 13.503 1.00 93.69 85 LEU A N 1
ATOM 739 C CA . LEU A 1 85 ? -6.702 -1.100 12.515 1.00 93.69 85 LEU A CA 1
ATOM 740 C C . LEU A 1 85 ? -5.580 -0.083 12.274 1.00 93.69 85 LEU A C 1
ATOM 742 O O . LEU A 1 85 ? -5.259 0.220 11.122 1.00 93.69 85 LEU A O 1
ATOM 746 N N . THR A 1 86 ? -4.930 0.408 13.335 1.00 94.25 86 THR A N 1
ATOM 747 C CA . THR A 1 86 ? -3.802 1.344 13.179 1.00 94.25 86 THR A CA 1
ATOM 748 C C . THR A 1 86 ? -2.606 0.698 12.479 1.00 94.25 86 THR A C 1
ATOM 750 O O . THR A 1 86 ? -1.901 1.356 11.706 1.00 94.25 86 THR A O 1
ATOM 753 N N . GLN A 1 87 ? -2.366 -0.596 12.711 1.00 95.12 87 GLN A N 1
ATOM 754 C CA . GLN A 1 87 ? -1.317 -1.340 12.025 1.00 95.12 87 GLN A CA 1
ATOM 755 C C . GLN A 1 87 ? -1.637 -1.505 10.536 1.00 95.12 87 GLN A C 1
ATOM 757 O O . GLN A 1 87 ? -0.760 -1.268 9.701 1.00 95.12 87 GLN A O 1
ATOM 762 N N . MET A 1 88 ? -2.880 -1.843 10.188 1.00 95.88 88 MET A N 1
ATOM 763 C CA . MET A 1 88 ? -3.325 -1.942 8.794 1.00 95.88 88 MET A CA 1
ATOM 764 C C . MET A 1 88 ? -3.203 -0.600 8.059 1.00 95.88 88 MET A C 1
ATOM 766 O O . MET A 1 88 ? -2.716 -0.560 6.929 1.00 95.88 88 MET A O 1
ATOM 770 N N . GLU A 1 89 ? -3.545 0.521 8.700 1.00 95.19 89 GLU A N 1
ATOM 771 C CA . GLU A 1 89 ? -3.344 1.859 8.122 1.00 95.19 89 GLU A CA 1
ATOM 772 C C . GLU A 1 89 ? -1.871 2.157 7.831 1.00 95.19 89 GLU A C 1
ATOM 774 O O . GLU A 1 89 ? -1.540 2.676 6.761 1.00 95.19 89 GLU A O 1
ATOM 779 N N . LYS A 1 90 ? -0.970 1.807 8.756 1.00 96.44 90 LYS A N 1
ATOM 780 C CA . LYS A 1 90 ? 0.479 1.956 8.548 1.00 96.44 90 LYS A CA 1
ATOM 781 C C . LYS A 1 90 ? 0.969 1.097 7.384 1.00 96.44 90 LYS A C 1
ATOM 783 O O . LYS A 1 90 ? 1.766 1.571 6.578 1.00 96.44 90 LYS A O 1
ATOM 788 N N . GLN A 1 91 ? 0.480 -0.137 7.265 1.00 95.25 91 GLN A N 1
ATOM 789 C CA . GLN A 1 91 ? 0.824 -1.019 6.148 1.00 95.25 91 GLN A CA 1
ATOM 790 C C . GLN A 1 91 ? 0.349 -0.446 4.809 1.00 95.25 91 GLN A C 1
ATOM 792 O O . GLN A 1 91 ? 1.125 -0.422 3.855 1.00 95.25 91 GLN A O 1
ATOM 797 N N . MET A 1 92 ? -0.882 0.073 4.735 1.00 96.00 92 MET A N 1
ATOM 798 C CA . MET A 1 92 ? -1.386 0.728 3.523 1.00 96.00 92 MET A CA 1
ATOM 799 C C . MET A 1 92 ? -0.533 1.940 3.134 1.00 96.00 92 MET A C 1
ATOM 801 O O . MET A 1 92 ? -0.134 2.042 1.976 1.00 96.00 92 MET A O 1
ATOM 805 N N . LYS A 1 93 ? -0.189 2.808 4.095 1.00 95.25 93 LYS A N 1
ATOM 806 C CA . LYS A 1 93 ? 0.687 3.969 3.854 1.00 95.25 93 LYS A CA 1
ATOM 807 C C . LYS A 1 93 ? 2.068 3.556 3.351 1.00 95.25 93 LYS A C 1
ATOM 809 O O . LYS A 1 93 ? 2.547 4.121 2.378 1.00 95.25 93 LYS A O 1
ATOM 814 N N . SER A 1 94 ? 2.670 2.531 3.949 1.00 94.31 94 SER A N 1
ATOM 815 C CA . SER A 1 94 ? 3.971 2.013 3.511 1.00 94.31 94 SER A CA 1
ATOM 816 C C . SER A 1 94 ? 3.931 1.455 2.079 1.00 94.31 94 SER A C 1
ATOM 818 O O . SER A 1 94 ? 4.872 1.645 1.303 1.00 94.31 94 SER A O 1
ATOM 820 N N . ILE A 1 95 ? 2.828 0.805 1.687 1.00 93.56 95 ILE A N 1
ATOM 821 C CA . ILE A 1 95 ? 2.629 0.369 0.299 1.00 93.56 95 ILE A CA 1
ATOM 822 C C . ILE A 1 95 ? 2.486 1.576 -0.636 1.00 93.56 95 ILE A C 1
ATOM 824 O O . ILE A 1 95 ? 3.105 1.589 -1.702 1.00 93.56 95 ILE A O 1
ATOM 828 N N . ASP A 1 96 ? 1.707 2.585 -0.245 1.00 92.81 96 ASP A N 1
ATOM 829 C CA . ASP A 1 96 ? 1.522 3.808 -1.032 1.00 92.81 96 ASP A CA 1
ATOM 830 C C . ASP A 1 96 ? 2.857 4.544 -1.234 1.00 92.81 96 ASP A C 1
ATOM 832 O O . ASP A 1 96 ? 3.189 4.912 -2.362 1.00 92.81 96 ASP A O 1
ATOM 836 N N . GLU A 1 97 ? 3.681 4.648 -0.190 1.00 94.19 97 GLU A N 1
ATOM 837 C CA . GLU A 1 97 ? 5.044 5.188 -0.260 1.00 94.19 97 GLU A CA 1
ATOM 838 C C . GLU A 1 97 ? 5.941 4.364 -1.193 1.00 94.19 97 GLU A C 1
ATOM 840 O O . GLU A 1 97 ? 6.644 4.925 -2.027 1.00 94.19 97 GLU A O 1
ATOM 845 N N . THR A 1 98 ? 5.876 3.032 -1.145 1.00 92.44 98 THR A N 1
ATOM 846 C CA . THR A 1 98 ? 6.664 2.170 -2.049 1.00 92.44 98 THR A CA 1
ATOM 847 C C . THR A 1 98 ? 6.329 2.427 -3.525 1.00 92.44 98 THR A C 1
ATOM 849 O O . THR A 1 98 ? 7.198 2.350 -4.401 1.00 92.44 98 THR A O 1
ATOM 852 N N . ILE A 1 99 ? 5.068 2.746 -3.823 1.00 92.06 99 ILE A N 1
ATOM 853 C CA . ILE A 1 99 ? 4.618 3.052 -5.183 1.00 92.06 99 ILE A CA 1
ATOM 854 C C . ILE A 1 99 ? 4.994 4.488 -5.577 1.00 92.06 99 ILE A C 1
ATOM 856 O O . ILE A 1 99 ? 5.532 4.681 -6.668 1.00 92.06 99 ILE A O 1
ATOM 860 N N . GLN A 1 100 ? 4.703 5.470 -4.719 1.00 90.19 100 GLN A N 1
ATOM 861 C CA . GLN A 1 100 ? 4.629 6.893 -5.080 1.00 90.19 100 GLN A CA 1
ATOM 862 C C . GLN A 1 100 ? 5.778 7.761 -4.561 1.00 90.19 100 GLN A C 1
ATOM 864 O O . GLN A 1 100 ? 5.918 8.894 -5.017 1.00 90.19 100 GLN A O 1
ATOM 869 N N . ALA A 1 101 ? 6.571 7.293 -3.593 1.00 84.62 101 ALA A N 1
ATOM 870 C CA . ALA A 1 101 ? 7.639 8.109 -3.027 1.00 84.62 101 ALA A CA 1
ATOM 871 C C . ALA A 1 101 ? 8.679 8.491 -4.089 1.00 84.62 101 ALA A C 1
ATOM 873 O O . ALA A 1 101 ? 8.794 7.875 -5.151 1.00 84.62 101 ALA A O 1
ATOM 874 N N . LYS A 1 102 ? 9.497 9.492 -3.763 1.00 63.22 102 LYS A N 1
ATOM 875 C CA . LYS A 1 102 ? 10.720 9.786 -4.510 1.00 63.22 102 LYS A CA 1
ATOM 876 C C . LYS A 1 102 ? 11.601 8.532 -4.435 1.00 63.22 102 LYS A C 1
ATOM 878 O O . LYS A 1 102 ? 11.890 8.082 -3.335 1.00 63.22 102 LYS A O 1
ATOM 883 N N . GLU A 1 103 ? 11.959 7.945 -5.580 1.00 78.50 103 GLU A N 1
ATOM 884 C CA . GLU A 1 103 ? 12.572 6.598 -5.729 1.00 78.50 103 GLU A CA 1
ATOM 885 C C . GLU A 1 103 ? 11.618 5.385 -5.658 1.00 78.50 103 GLU A C 1
ATOM 887 O O . GLU A 1 103 ? 12.057 4.226 -5.726 1.00 78.50 103 GLU A O 1
A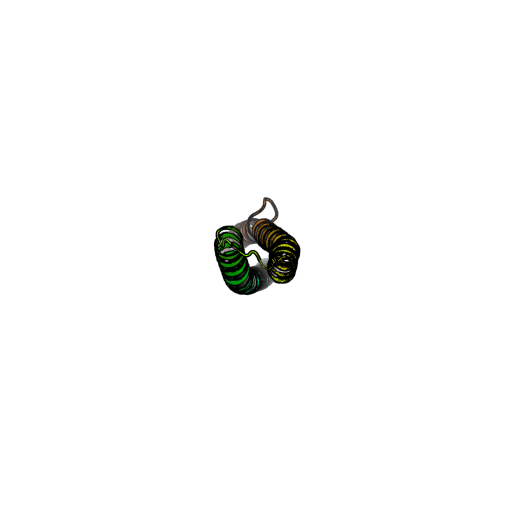TOM 892 N N . GLY A 1 104 ? 10.314 5.633 -5.590 1.00 87.06 104 GLY A N 1
ATOM 893 C CA . GLY A 1 104 ? 9.257 4.636 -5.702 1.00 87.06 104 GLY A CA 1
ATOM 894 C C . GLY A 1 104 ? 9.165 4.019 -7.098 1.00 87.06 104 GLY A C 1
ATOM 895 O O . GLY A 1 104 ? 9.927 4.334 -8.020 1.00 87.06 104 GLY A O 1
ATOM 896 N N . ILE A 1 105 ? 8.228 3.088 -7.256 1.00 91.75 105 ILE A N 1
ATOM 897 C CA . ILE A 1 105 ? 8.031 2.372 -8.523 1.00 91.75 105 ILE A CA 1
ATOM 898 C C . ILE A 1 105 ? 7.656 3.338 -9.659 1.00 91.75 105 ILE A C 1
ATOM 900 O O . ILE A 1 105 ? 8.173 3.185 -10.767 1.00 91.75 105 ILE A O 1
ATOM 904 N N . ASP A 1 106 ? 6.816 4.340 -9.386 1.00 92.38 106 ASP A N 1
ATOM 905 C CA . ASP A 1 106 ? 6.321 5.272 -10.406 1.00 92.38 106 ASP A CA 1
ATOM 906 C C . ASP A 1 106 ? 7.458 6.138 -10.987 1.00 92.38 106 ASP A C 1
ATOM 908 O O . ASP A 1 106 ? 7.623 6.188 -12.208 1.00 92.38 106 ASP A O 1
ATOM 912 N N . GLU A 1 107 ? 8.324 6.694 -10.135 1.00 93.06 107 GLU A N 1
ATOM 913 C CA . GLU A 1 107 ? 9.509 7.469 -10.545 1.00 93.06 107 GLU A CA 1
ATOM 914 C C . GLU A 1 107 ? 10.487 6.617 -11.377 1.00 93.06 107 GLU A C 1
ATOM 916 O O . GLU A 1 107 ? 10.991 7.026 -12.426 1.00 93.06 107 GLU A O 1
ATOM 921 N N . LYS A 1 108 ? 10.738 5.372 -10.941 1.00 93.19 108 LYS A N 1
ATOM 922 C CA . LYS A 1 108 ? 11.612 4.433 -11.664 1.00 93.19 108 LYS A CA 1
ATOM 923 C C . LYS A 1 108 ? 11.056 4.097 -13.045 1.00 93.19 108 LYS A C 1
ATOM 925 O O . LYS A 1 108 ? 11.821 4.000 -14.007 1.00 93.19 108 LYS A O 1
ATOM 930 N N . MET A 1 109 ? 9.742 3.915 -13.159 1.00 94.44 109 MET A N 1
ATOM 931 C CA . MET A 1 109 ? 9.086 3.690 -14.446 1.00 94.44 109 MET A CA 1
ATOM 932 C C . MET A 1 109 ? 9.225 4.900 -15.371 1.00 94.44 109 MET A C 1
ATOM 934 O O . MET A 1 109 ? 9.497 4.715 -16.558 1.00 94.44 109 MET A O 1
ATOM 938 N N . GLU A 1 110 ? 9.066 6.117 -14.853 1.00 94.38 110 GLU A N 1
ATOM 939 C CA . GLU A 1 110 ? 9.240 7.346 -15.631 1.00 94.38 110 GLU A CA 1
ATOM 940 C C . GLU A 1 110 ? 10.673 7.478 -16.159 1.00 94.38 110 GLU A C 1
ATOM 942 O O . GLU A 1 110 ? 10.875 7.627 -17.366 1.00 94.38 110 GLU A O 1
ATOM 947 N N . GLY A 1 111 ? 11.678 7.262 -15.306 1.00 93.12 111 GLY A N 1
ATOM 948 C CA . GLY A 1 111 ? 13.081 7.247 -15.727 1.00 93.12 111 GLY A CA 1
ATOM 949 C C . GLY A 1 111 ? 13.369 6.221 -16.832 1.00 93.12 111 GLY A C 1
ATOM 950 O O . GLY A 1 111 ? 14.064 6.524 -17.807 1.00 93.12 111 GLY A O 1
ATOM 951 N N . LEU A 1 112 ? 12.799 5.013 -16.742 1.00 94.44 112 LEU A N 1
ATOM 952 C CA . LEU A 1 112 ? 12.946 3.996 -17.791 1.00 94.44 112 LEU A CA 1
ATOM 953 C C . LEU A 1 112 ? 12.244 4.383 -19.099 1.00 94.44 112 LEU A C 1
ATOM 955 O O . LEU A 1 112 ? 12.765 4.059 -20.169 1.00 94.44 112 LEU A O 1
ATOM 959 N N . ARG A 1 113 ? 11.099 5.075 -19.045 1.00 94.31 113 ARG A N 1
ATOM 960 C CA . ARG A 1 113 ? 10.397 5.576 -20.240 1.00 94.31 113 ARG A CA 1
ATOM 961 C C . ARG A 1 113 ? 11.247 6.602 -20.984 1.00 94.31 113 ARG A C 1
ATOM 963 O O . ARG A 1 113 ? 11.445 6.439 -22.188 1.00 94.31 113 ARG A O 1
ATOM 970 N N . THR A 1 114 ? 11.856 7.545 -20.269 1.00 95.19 114 THR A N 1
ATOM 971 C CA . THR A 1 114 ? 12.790 8.526 -20.845 1.00 95.19 114 THR A CA 1
ATOM 972 C C . THR A 1 114 ? 13.991 7.844 -21.504 1.00 95.19 114 THR A C 1
ATOM 974 O O . THR A 1 114 ? 14.339 8.131 -22.650 1.00 95.19 114 THR A O 1
ATOM 977 N N . VAL A 1 115 ? 14.605 6.863 -20.832 1.00 93.50 115 VAL A N 1
ATOM 978 C CA . VAL A 1 115 ? 15.722 6.086 -21.402 1.00 93.50 115 VAL A CA 1
ATOM 979 C C . VAL A 1 115 ? 15.297 5.329 -22.665 1.00 93.50 115 VAL A C 1
ATOM 981 O O . VAL A 1 115 ? 16.046 5.264 -23.644 1.00 93.50 115 VAL A O 1
ATOM 984 N N . LEU A 1 116 ? 14.093 4.759 -22.669 1.00 93.12 116 LEU A N 1
ATOM 985 C CA . LEU A 1 116 ? 13.552 4.026 -23.809 1.00 93.12 116 LEU A CA 1
ATOM 986 C C . LEU A 1 116 ? 13.314 4.942 -25.020 1.00 93.12 116 LEU A C 1
ATOM 988 O O . LEU A 1 116 ? 13.605 4.538 -26.149 1.00 93.12 116 LEU A O 1
ATOM 992 N N . GLU A 1 117 ? 12.850 6.173 -24.806 1.00 92.94 117 GLU A N 1
ATOM 993 C CA . GLU A 1 117 ? 12.729 7.192 -25.855 1.00 92.94 117 GLU A CA 1
ATOM 994 C C . GLU A 1 117 ? 14.091 7.586 -26.433 1.00 92.94 117 GLU A C 1
ATOM 996 O O . GLU A 1 117 ? 14.277 7.523 -27.651 1.00 92.94 117 GLU A O 1
ATOM 1001 N N . LEU A 1 118 ? 15.086 7.852 -25.582 1.00 92.81 118 LEU A N 1
ATOM 1002 C CA . LEU A 1 118 ? 16.451 8.167 -26.019 1.00 92.81 118 LEU A CA 1
ATOM 1003 C C . LEU A 1 118 ? 17.073 7.039 -26.857 1.00 92.81 118 LEU A C 1
ATOM 1005 O O . LEU A 1 118 ? 17.742 7.301 -27.865 1.00 92.81 118 LEU A O 1
ATOM 1009 N N . ILE A 1 119 ? 16.835 5.775 -26.481 1.00 91.06 119 ILE A N 1
ATOM 1010 C CA . ILE A 1 119 ? 17.271 4.613 -27.269 1.00 91.06 119 ILE A CA 1
ATOM 1011 C C . ILE A 1 119 ? 16.555 4.584 -28.626 1.00 91.06 119 ILE A C 1
ATOM 1013 O O . ILE A 1 119 ? 17.205 4.359 -29.651 1.00 91.06 119 ILE A O 1
ATOM 1017 N N . LYS A 1 120 ? 15.235 4.815 -28.665 1.00 91.19 120 LYS A N 1
ATOM 1018 C CA . LYS A 1 120 ? 14.464 4.852 -29.920 1.00 91.19 120 LYS A CA 1
ATOM 1019 C C . LYS A 1 120 ? 14.987 5.929 -30.865 1.00 91.19 120 LYS A C 1
ATOM 1021 O O . LYS A 1 120 ? 15.158 5.653 -32.053 1.00 91.19 120 LYS A O 1
ATOM 1026 N N . GLU A 1 121 ? 15.278 7.124 -30.363 1.00 92.12 121 GLU A N 1
ATOM 1027 C CA . GLU A 1 121 ? 15.864 8.202 -31.162 1.00 92.12 121 GLU A CA 1
ATOM 1028 C C . GLU A 1 121 ? 17.235 7.830 -31.728 1.00 92.12 121 GLU A C 1
ATOM 1030 O O . GLU A 1 121 ? 17.492 8.042 -32.913 1.00 92.12 121 GLU A O 1
ATOM 1035 N N . HIS A 1 122 ? 18.105 7.226 -30.916 1.00 88.88 122 HIS A N 1
ATOM 1036 C CA . HIS A 1 122 ? 19.421 6.782 -31.373 1.00 88.88 122 HIS A CA 1
ATOM 1037 C C . HIS A 1 122 ? 19.331 5.693 -32.445 1.00 88.88 122 HIS A C 1
ATOM 1039 O O . HIS A 1 122 ? 20.099 5.719 -33.402 1.00 88.88 122 HIS A O 1
ATOM 1045 N N . ILE A 1 123 ? 18.379 4.762 -32.333 1.00 87.56 123 ILE A N 1
ATOM 1046 C CA . ILE A 1 123 ? 18.139 3.745 -33.367 1.00 87.56 123 ILE A CA 1
ATOM 1047 C C . ILE A 1 123 ? 17.666 4.386 -34.678 1.00 87.56 123 ILE A C 1
ATOM 1049 O O . ILE A 1 123 ? 18.053 3.903 -35.736 1.00 87.56 123 ILE A O 1
ATOM 1053 N N . LYS A 1 124 ? 16.843 5.445 -34.628 1.00 88.38 124 LYS A N 1
ATOM 1054 C CA . LYS A 1 124 ? 16.378 6.168 -35.828 1.00 88.38 124 LYS A CA 1
ATOM 1055 C C . LYS A 1 124 ? 17.507 6.927 -36.534 1.00 88.38 124 LYS A C 1
ATOM 1057 O O . LYS A 1 124 ? 17.464 7.064 -37.750 1.00 88.38 124 LYS A O 1
ATOM 1062 N N . LYS A 1 125 ? 18.495 7.419 -35.779 1.00 86.75 125 LYS A N 1
ATOM 1063 C CA . LYS A 1 125 ? 19.646 8.187 -36.290 1.00 86.75 125 LYS A CA 1
ATOM 1064 C C . LYS A 1 125 ? 20.777 7.311 -36.874 1.00 86.75 125 LYS A C 1
ATOM 1066 O O . LYS A 1 125 ? 21.706 7.865 -37.458 1.00 86.75 125 LYS A O 1
ATOM 1071 N N . LEU A 1 126 ? 20.737 5.981 -36.694 1.00 80.94 126 LEU A N 1
ATOM 1072 C CA . LEU A 1 126 ? 21.778 5.013 -37.104 1.00 80.94 126 LEU A CA 1
ATOM 1073 C C . LEU A 1 126 ? 21.432 4.237 -38.380 1.00 80.94 126 LEU A C 1
ATOM 1075 O O . LEU A 1 126 ? 22.355 4.108 -39.221 1.00 80.94 126 LEU A O 1
#

Solvent-accessible surface area (backbone atoms only — not comparable to full-atom values): 6784 Å² total; per-residue (Å²): 130,84,55,66,66,59,56,49,51,50,48,52,50,50,43,53,53,49,52,50,53,45,51,55,48,53,52,50,51,51,49,50,53,52,52,41,50,55,51,47,56,52,42,52,58,50,46,55,51,38,53,52,40,50,54,50,41,56,55,46,69,71,41,97,76,60,58,65,68,59,46,52,53,36,52,54,49,40,52,57,52,47,56,51,48,56,51,51,52,51,52,42,50,53,48,49,42,51,37,67,32,95,84,10,51,54,51,52,45,51,55,48,51,54,52,46,49,56,43,52,53,53,57,74,76,105

Foldseek 3Di:
DPDPVVVLVVLVVVLVVLVVVLVVLVVVLVVLVVVLVVLVVVLVVLVVVLVVLVVVLVVLVPDPDHDPVSNVVSVVSNVVSVVVSVVSVVSSVVSVCLCDPDVHSVVVSVVSVVVSVVSVVVSVVD

Mean predicted aligned error: 5.79 Å

Secondary structure (DSSP, 8-state):
---HHHHHHHHHHHHHHHHHHHHHHHHHHHHHHHHHHHHHHHHHHHHHHHHHHHHHHHHHHTSSS--HHHHHHHHHHHHHHHHHHHHHHHHHHHHHHHHHSTTSHHHHHHHHHHHHHHHHHHHHH-